Protein AF-A0A2M7RC82-F1 (afdb_monomer)

InterPro domains:
  IPR029062 Class I glutamine amidotransferase-like [G3DSA:3.40.50.880] (1-78)

Solvent-accessible surface area (backbone atoms only — not comparable to full-atom values): 4979 Å² total; per-residue (Å²): 134,90,83,85,86,87,71,101,62,78,46,75,86,33,68,70,57,40,52,55,57,58,70,64,50,95,63,65,43,60,82,36,72,47,76,44,76,26,54,91,38,78,92,44,33,76,73,27,69,66,53,46,46,43,47,52,55,42,50,76,60,41,34,64,40,77,41,77,38,42,83,86,75,60,76,88,75,126

Organism: NCBI:txid1974471

Mean predicted aligned error: 5.14 Å

Nearest PDB structures (foldseek):
  5wbw-assembly1_A  TM=3.580E-01  e=3.579E+00  Saccharomyces cerevisiae
  6pe0-assembly1_A  TM=3.716E-01  e=5.325E+00  Thermochaetoides thermophila

Foldseek 3Di:
DDDDDDDPDACLPPPVSVVSVCVPDPDQQQVAEDEDAQQVVVPQQCPPPRNVSVQVSSVVSNHNYYYYDHPVPPDPDD

Radius of gyration: 13.18 Å; Cα contacts (8 Å, |Δi|>4): 78; chains: 1; bounding box: 30×31×29 Å

Sequence (78 aa):
MKKIILSSHGFQKNKSLKNKLLALLPSAARDLSVAIITTASAEWKEKNKHAILAKQVLEDAGFKKVEFLDVEFENQTN

Structure (mmCIF, N/CA/C/O backbone):
data_AF-A0A2M7RC82-F1
#
_entry.id   AF-A0A2M7RC82-F1
#
loop_
_atom_site.group_PDB
_atom_site.id
_atom_site.type_symbol
_atom_site.label_atom_id
_atom_site.label_alt_id
_atom_site.label_comp_id
_atom_site.label_asym_id
_atom_site.label_entity_id
_atom_site.label_seq_id
_atom_site.pdbx_PDB_ins_code
_atom_site.Cartn_x
_atom_site.Cartn_y
_atom_site.Cartn_z
_atom_site.occupancy
_atom_site.B_iso_or_equiv
_atom_site.auth_seq_id
_atom_site.auth_comp_id
_atom_site.auth_asym_id
_atom_site.auth_atom_id
_atom_site.pdbx_PDB_model_num
ATOM 1 N N . MET A 1 1 ? -17.096 -10.402 5.665 1.00 71.12 1 MET A N 1
ATOM 2 C CA . MET A 1 1 ? -17.384 -9.763 4.358 1.00 71.12 1 MET A CA 1
ATOM 3 C C . MET A 1 1 ? -16.088 -9.255 3.752 1.00 71.12 1 MET A C 1
ATOM 5 O O . MET A 1 1 ? -15.304 -8.656 4.477 1.00 71.12 1 MET A O 1
ATOM 9 N N . LYS A 1 2 ? -15.854 -9.494 2.457 1.00 82.75 2 LYS A N 1
ATOM 10 C CA . LYS A 1 2 ? -14.694 -8.941 1.743 1.00 82.75 2 LYS A CA 1
ATOM 11 C C . LYS A 1 2 ? -15.021 -7.515 1.296 1.00 82.75 2 LYS A C 1
ATOM 13 O O . LYS A 1 2 ? -16.080 -7.295 0.718 1.00 82.75 2 LYS A O 1
ATOM 18 N N . LYS A 1 3 ? -14.136 -6.561 1.581 1.00 90.19 3 LYS A N 1
ATOM 19 C CA . LYS A 1 3 ? -14.276 -5.160 1.169 1.00 90.19 3 LYS A CA 1
ATOM 20 C C . LYS A 1 3 ? -13.277 -4.901 0.044 1.00 90.19 3 LYS A C 1
ATOM 22 O O . LYS A 1 3 ? -12.081 -5.063 0.253 1.00 90.19 3 LYS A O 1
ATOM 27 N N . ILE A 1 4 ? -13.774 -4.579 -1.147 1.00 92.62 4 ILE A N 1
ATOM 28 C CA . ILE A 1 4 ? -12.965 -4.432 -2.364 1.00 92.62 4 ILE A CA 1
ATOM 29 C C . ILE A 1 4 ? -13.336 -3.114 -3.038 1.00 92.62 4 ILE A C 1
ATOM 31 O O . ILE A 1 4 ? -14.514 -2.770 -3.128 1.00 92.62 4 ILE A O 1
ATOM 35 N N . ILE A 1 5 ? -12.327 -2.400 -3.534 1.00 92.88 5 ILE A N 1
ATOM 36 C CA . ILE A 1 5 ? -12.492 -1.269 -4.446 1.00 92.88 5 ILE A CA 1
ATOM 37 C C . ILE A 1 5 ? -11.716 -1.576 -5.715 1.00 92.88 5 ILE A C 1
ATOM 39 O O . ILE A 1 5 ? -10.533 -1.898 -5.656 1.00 92.88 5 ILE A O 1
ATOM 43 N N . LEU A 1 6 ? -12.390 -1.433 -6.852 1.00 94.50 6 LEU A N 1
ATOM 44 C CA . LEU A 1 6 ? -11.784 -1.503 -8.173 1.00 94.50 6 LEU A CA 1
ATOM 45 C C . LEU A 1 6 ? -11.808 -0.108 -8.793 1.00 94.50 6 LEU A C 1
ATOM 47 O O . LEU A 1 6 ? -12.803 0.610 -8.694 1.00 94.50 6 LEU A O 1
ATOM 51 N N . SER A 1 7 ? -10.700 0.279 -9.412 1.00 92.81 7 SER A N 1
ATOM 52 C CA . SER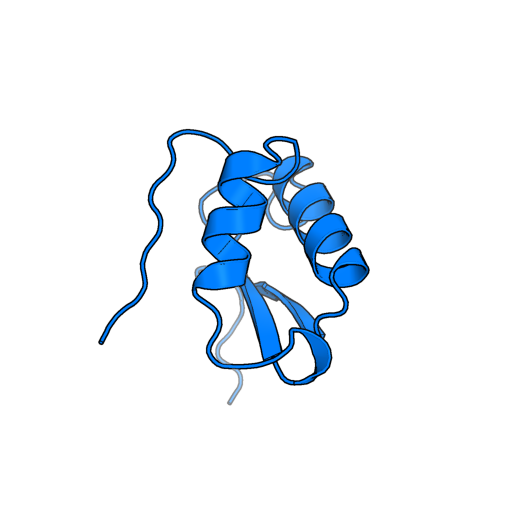 A 1 7 ? -10.545 1.573 -10.067 1.00 92.81 7 SER A CA 1
ATOM 53 C C . SER A 1 7 ? -9.598 1.430 -11.248 1.00 92.81 7 SER A C 1
ATOM 55 O O . SER A 1 7 ? -8.585 0.746 -11.146 1.00 92.81 7 SER A O 1
ATOM 57 N N . SER A 1 8 ? -9.903 2.110 -12.352 1.00 91.88 8 SER A N 1
ATOM 58 C CA . SER A 1 8 ? -9.017 2.197 -13.520 1.00 91.88 8 SER A CA 1
ATOM 59 C C . SER A 1 8 ? -7.821 3.131 -13.297 1.00 91.88 8 SER A C 1
ATOM 61 O O . SER A 1 8 ? -6.914 3.175 -14.119 1.00 91.88 8 SER A O 1
ATOM 63 N N . HIS A 1 9 ? -7.818 3.886 -12.191 1.00 88.12 9 HIS A N 1
ATOM 64 C CA . HIS A 1 9 ? -6.784 4.858 -11.837 1.00 88.12 9 HIS A CA 1
ATOM 65 C C . HIS A 1 9 ? -6.431 4.785 -10.346 1.00 88.12 9 HIS A C 1
ATOM 67 O O . HIS A 1 9 ? -7.249 4.388 -9.512 1.00 88.12 9 HIS A O 1
ATOM 73 N N . GLY A 1 10 ? -5.224 5.226 -9.995 1.00 90.12 10 GLY A N 1
ATOM 74 C CA . GLY A 1 10 ? -4.773 5.276 -8.605 1.00 90.12 10 GLY A CA 1
ATOM 75 C C . GLY A 1 10 ? -5.553 6.279 -7.736 1.00 90.12 10 GLY A C 1
ATOM 76 O O . GLY A 1 10 ? -6.098 7.273 -8.222 1.00 90.12 10 GLY A O 1
ATOM 77 N N . PHE A 1 11 ? -5.607 6.029 -6.423 1.00 94.25 11 PHE A N 1
ATOM 78 C CA . PHE A 1 11 ? -6.371 6.840 -5.461 1.00 94.25 11 PHE A CA 1
ATOM 79 C C . PHE A 1 11 ? -5.653 8.110 -4.985 1.00 94.25 11 PHE A C 1
ATOM 81 O O . PHE A 1 11 ? -6.282 8.980 -4.387 1.00 94.25 11 PHE A O 1
ATOM 88 N N . GLN A 1 12 ? -4.354 8.242 -5.250 1.00 92.75 12 GLN A N 1
ATOM 89 C CA . GLN A 1 12 ? -3.474 9.231 -4.625 1.00 92.75 12 GLN A CA 1
ATOM 90 C C . GLN A 1 12 ? -3.949 10.673 -4.840 1.00 92.75 12 GLN A C 1
ATOM 92 O O . GLN A 1 12 ? -3.894 11.495 -3.931 1.00 92.75 12 GLN A O 1
ATOM 97 N N . LYS A 1 13 ? -4.451 10.972 -6.045 1.00 92.38 13 LYS A N 1
ATOM 98 C CA . LYS A 1 13 ? -4.965 12.299 -6.429 1.00 92.38 13 LYS A CA 1
ATOM 99 C C . LYS A 1 13 ? -6.497 12.378 -6.443 1.00 92.38 13 LYS A C 1
ATOM 101 O O . LYS A 1 13 ? -7.052 13.436 -6.715 1.00 92.38 13 LYS A O 1
ATOM 106 N N . ASN A 1 14 ? -7.195 11.280 -6.147 1.00 94.50 14 ASN A N 1
ATOM 107 C CA . ASN A 1 14 ? -8.654 11.212 -6.171 1.00 94.50 14 ASN A CA 1
ATOM 108 C C . ASN A 1 14 ? -9.210 11.163 -4.740 1.00 94.50 14 ASN A C 1
ATOM 110 O O . ASN A 1 14 ? -9.324 10.098 -4.131 1.00 94.50 14 ASN A O 1
ATOM 114 N N . LYS A 1 15 ? -9.594 12.331 -4.209 1.00 93.06 15 LYS A N 1
ATOM 115 C CA . LYS A 1 15 ? -10.099 12.475 -2.831 1.00 93.06 15 LYS A CA 1
ATOM 116 C C . LYS A 1 15 ? -11.335 11.610 -2.556 1.00 93.06 15 LYS A C 1
ATOM 118 O O . LYS A 1 15 ? -11.434 11.025 -1.482 1.00 93.06 15 LYS A O 1
ATOM 123 N N . SER A 1 16 ? -12.249 11.496 -3.521 1.00 94.56 16 SER A N 1
ATOM 124 C CA . SER A 1 16 ? -13.463 10.681 -3.382 1.00 94.56 16 SER A CA 1
ATOM 125 C C . SER A 1 16 ? -13.123 9.195 -3.255 1.00 94.56 16 SER A C 1
ATOM 127 O O . SER A 1 16 ? -13.578 8.530 -2.325 1.00 94.56 16 SER A O 1
ATOM 129 N N . LEU A 1 17 ? -12.254 8.689 -4.135 1.00 95.19 17 LEU A N 1
ATOM 130 C CA . LEU A 1 17 ? -11.796 7.301 -4.096 1.00 95.19 17 LEU A CA 1
ATOM 131 C C . LEU A 1 17 ? -11.033 6.992 -2.803 1.00 95.19 17 LEU A C 1
ATOM 133 O O . LEU A 1 17 ? -11.300 5.974 -2.170 1.00 95.19 17 LEU A O 1
ATOM 137 N N . LYS A 1 18 ? -10.144 7.898 -2.374 1.00 93.69 18 LYS A N 1
ATOM 138 C CA . LYS A 1 18 ? -9.413 7.773 -1.107 1.00 93.69 18 LYS A CA 1
ATOM 139 C C . LYS A 1 18 ? -10.365 7.669 0.084 1.00 93.69 18 LYS A C 1
ATOM 141 O O . LYS A 1 18 ? -10.230 6.763 0.896 1.00 93.69 18 LYS A O 1
ATOM 146 N N . ASN A 1 19 ? -11.357 8.553 0.172 1.00 93.31 19 ASN A N 1
ATOM 147 C CA . ASN A 1 19 ? -12.317 8.535 1.275 1.00 93.31 19 ASN A CA 1
ATOM 148 C C . ASN A 1 19 ? -13.142 7.242 1.295 1.00 93.31 19 ASN A C 1
ATOM 150 O O . ASN A 1 19 ? -13.349 6.671 2.362 1.00 93.31 19 ASN A O 1
ATOM 154 N N . LYS A 1 20 ? -13.566 6.746 0.124 1.00 93.69 20 LYS A N 1
ATOM 155 C CA . LYS A 1 20 ? -14.256 5.452 0.017 1.00 93.69 20 LYS A CA 1
ATOM 156 C C . LYS A 1 20 ? -13.367 4.295 0.470 1.00 93.69 20 LYS A C 1
ATOM 158 O O . LYS A 1 20 ? -13.849 3.429 1.186 1.00 93.69 20 LYS A O 1
ATOM 163 N N . LEU A 1 21 ? -12.084 4.296 0.100 1.00 92.62 21 LEU A N 1
ATOM 164 C CA . LEU A 1 21 ? -11.117 3.290 0.549 1.00 92.62 21 LEU A CA 1
ATOM 165 C C . LEU A 1 21 ? -10.967 3.287 2.070 1.00 92.62 21 LEU A C 1
ATOM 167 O O . LEU A 1 21 ? -11.076 2.233 2.689 1.00 92.62 21 LEU A O 1
ATOM 171 N N . LEU A 1 22 ? -10.783 4.460 2.677 1.00 91.06 22 LEU A N 1
ATOM 172 C CA . LEU A 1 22 ? -10.624 4.579 4.127 1.00 91.06 22 LEU A CA 1
ATOM 173 C C . LEU A 1 22 ? -11.897 4.185 4.890 1.00 91.06 22 LEU A C 1
ATOM 175 O O . LEU A 1 22 ? -11.808 3.533 5.925 1.00 91.06 22 LEU A O 1
ATOM 179 N N . ALA A 1 23 ? -13.082 4.495 4.357 1.00 92.31 23 ALA A N 1
ATOM 180 C CA . ALA A 1 23 ? -14.361 4.105 4.957 1.00 92.31 23 ALA A CA 1
ATOM 181 C C . ALA A 1 23 ? -14.588 2.580 4.992 1.00 92.31 23 ALA A C 1
ATOM 183 O O . ALA A 1 23 ? -15.436 2.088 5.736 1.00 92.31 23 ALA A O 1
ATOM 184 N N . LEU A 1 24 ? -13.837 1.810 4.198 1.00 91.44 24 LEU A N 1
ATOM 185 C CA . LEU A 1 24 ? -13.880 0.352 4.246 1.00 91.44 24 LEU A CA 1
ATOM 186 C C . LEU A 1 24 ? -13.027 -0.232 5.377 1.00 91.44 24 LEU A C 1
ATOM 188 O O . LEU A 1 24 ? -13.148 -1.417 5.671 1.00 91.44 24 LEU A O 1
ATOM 192 N N . LEU A 1 25 ? -12.185 0.533 6.055 1.00 89.81 25 LEU A N 1
ATOM 193 C CA . LEU A 1 25 ? -11.311 -0.039 7.075 1.00 89.81 25 LEU A CA 1
ATOM 194 C C . LEU A 1 25 ? -12.099 -0.376 8.355 1.00 89.81 25 LEU A C 1
ATOM 196 O O . LEU A 1 25 ? -13.074 0.300 8.679 1.00 89.81 25 LEU A O 1
ATOM 200 N N . PRO A 1 26 ? -11.754 -1.471 9.056 1.00 85.50 26 PRO A N 1
ATOM 201 C CA . PRO A 1 26 ? -12.454 -1.887 10.275 1.00 85.50 26 PRO A CA 1
ATOM 202 C C . PRO A 1 26 ? -12.082 -1.048 11.508 1.00 85.50 26 PRO A C 1
ATOM 204 O O . PRO A 1 26 ? -12.801 -1.081 12.502 1.00 85.50 26 PRO A O 1
ATOM 207 N N . SER A 1 27 ? -10.968 -0.320 11.454 1.00 80.25 27 SER A N 1
ATOM 208 C CA . SER A 1 27 ? -10.406 0.457 12.557 1.00 80.25 27 SER A CA 1
ATOM 209 C C . SER A 1 27 ? -9.680 1.695 12.030 1.00 80.25 27 SER A C 1
ATOM 211 O O . SER A 1 27 ? -9.563 1.904 10.818 1.00 80.25 27 SER A O 1
ATOM 213 N N . ALA A 1 28 ? -9.177 2.517 12.952 1.00 81.06 28 ALA A N 1
ATOM 214 C CA . ALA A 1 28 ? -8.316 3.638 12.612 1.00 81.06 28 ALA A CA 1
ATOM 215 C C . ALA A 1 28 ? -7.038 3.157 11.901 1.00 81.06 28 ALA A C 1
ATOM 217 O O . ALA A 1 28 ? -6.502 2.092 12.211 1.00 81.06 28 ALA A O 1
ATOM 218 N N . ALA A 1 29 ? -6.527 3.977 10.979 1.00 82.56 29 ALA A N 1
ATOM 219 C CA . ALA A 1 29 ? -5.338 3.669 10.183 1.00 82.56 29 ALA A CA 1
ATOM 220 C C . ALA A 1 29 ? -4.120 3.290 11.046 1.00 82.56 29 ALA A C 1
ATOM 222 O O . ALA A 1 29 ? -3.409 2.346 10.716 1.00 82.56 29 ALA A O 1
ATOM 223 N N . ARG A 1 30 ? -3.944 3.947 12.201 1.00 86.81 30 ARG A N 1
ATOM 224 C CA . ARG A 1 30 ? -2.832 3.725 13.147 1.00 86.81 30 ARG A CA 1
ATOM 225 C C . ARG A 1 30 ? -2.689 2.300 13.679 1.00 86.81 30 ARG A C 1
ATOM 227 O O . ARG A 1 30 ? -1.624 1.949 14.171 1.00 86.81 30 ARG A O 1
ATOM 234 N N . ASP A 1 31 ? -3.744 1.497 13.585 1.00 91.19 31 ASP A N 1
ATOM 235 C CA . ASP A 1 31 ? -3.757 0.113 14.062 1.00 91.19 31 ASP A CA 1
ATOM 236 C C . ASP A 1 31 ? -3.570 -0.894 12.912 1.00 91.19 31 ASP A C 1
ATOM 238 O O . ASP A 1 31 ? -3.556 -2.104 13.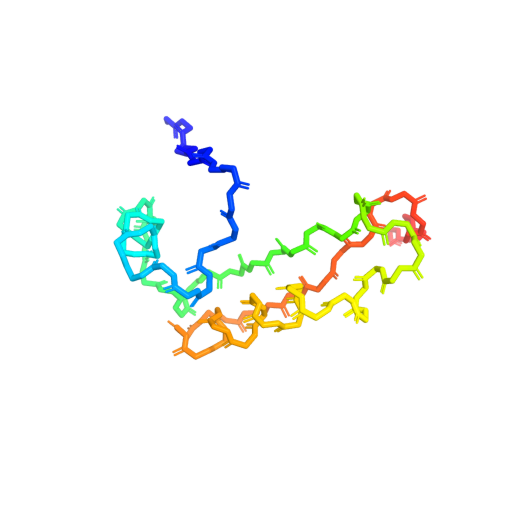133 1.00 91.19 31 ASP A O 1
ATOM 242 N N . LEU A 1 32 ? -3.423 -0.407 11.674 1.00 93.44 32 LEU A N 1
ATOM 243 C CA . LEU A 1 32 ? -3.385 -1.209 10.456 1.00 93.44 32 LEU A CA 1
ATOM 244 C C . LEU A 1 32 ? -2.041 -1.073 9.731 1.00 93.44 32 LEU A C 1
ATOM 246 O O . LEU A 1 32 ? -1.436 -0.000 9.682 1.00 93.44 32 LEU A O 1
ATOM 250 N N . SER A 1 33 ? -1.614 -2.173 9.115 1.00 95.06 33 SER A N 1
ATOM 251 C CA . SER A 1 33 ? -0.476 -2.230 8.194 1.00 95.06 33 SER A CA 1
ATOM 252 C C . SER A 1 33 ? -0.974 -2.360 6.756 1.00 95.06 33 SER A C 1
ATOM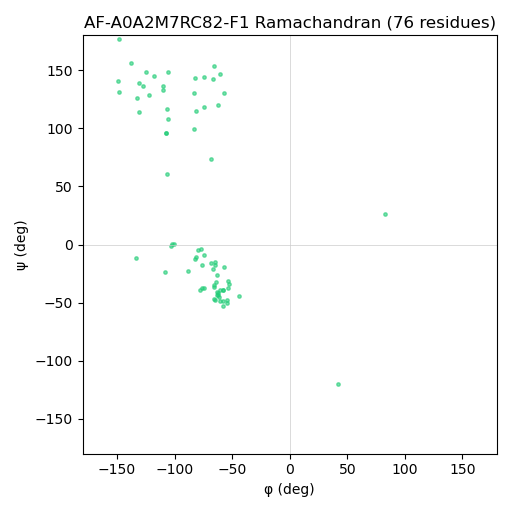 254 O O . SER A 1 33 ? -2.013 -2.976 6.511 1.00 95.06 33 SER A O 1
ATOM 256 N N . VAL A 1 34 ? -0.226 -1.808 5.802 1.00 95.25 34 VAL A N 1
ATOM 257 C CA . VAL A 1 34 ? -0.550 -1.853 4.371 1.00 95.25 34 VAL A CA 1
ATOM 258 C C . VAL A 1 34 ? 0.639 -2.373 3.577 1.00 95.25 34 VAL A C 1
ATOM 260 O O . VAL A 1 34 ? 1.770 -1.937 3.781 1.00 95.25 34 VAL A O 1
ATOM 263 N N . ALA A 1 35 ? 0.355 -3.264 2.631 1.00 95.50 35 ALA A N 1
ATOM 264 C CA . ALA A 1 35 ? 1.293 -3.690 1.604 1.00 95.50 35 ALA A CA 1
ATOM 265 C C . ALA A 1 35 ? 0.854 -3.138 0.242 1.00 95.50 35 ALA A C 1
ATOM 267 O O . ALA A 1 35 ? -0.317 -3.234 -0.135 1.00 95.50 35 ALA A O 1
ATOM 268 N N . ILE A 1 36 ? 1.798 -2.565 -0.498 1.00 95.00 36 ILE A N 1
ATOM 269 C CA . ILE A 1 36 ? 1.625 -2.092 -1.869 1.00 95.00 36 ILE A CA 1
ATOM 270 C C . ILE A 1 36 ? 2.330 -3.092 -2.780 1.00 95.00 36 ILE A C 1
ATOM 272 O O . ILE A 1 36 ? 3.557 -3.149 -2.824 1.00 95.00 36 ILE A O 1
ATOM 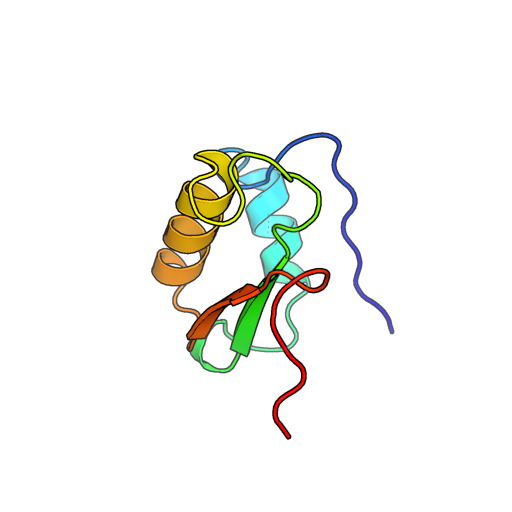276 N N . ILE A 1 37 ? 1.542 -3.874 -3.512 1.00 93.94 37 ILE A N 1
ATOM 277 C CA . ILE A 1 37 ? 2.064 -4.908 -4.407 1.00 93.94 37 ILE A CA 1
ATOM 278 C C . ILE A 1 37 ? 2.502 -4.252 -5.720 1.00 93.94 37 ILE A C 1
ATOM 280 O O . ILE A 1 37 ? 1.669 -3.707 -6.447 1.00 93.94 37 ILE A O 1
ATOM 284 N N . THR A 1 38 ? 3.803 -4.280 -6.019 1.00 92.25 38 THR A N 1
ATOM 285 C CA . THR A 1 38 ? 4.391 -3.555 -7.168 1.00 92.25 38 THR A CA 1
ATOM 286 C C . THR A 1 38 ? 4.704 -4.431 -8.381 1.00 92.25 38 THR A C 1
ATOM 288 O O . THR A 1 38 ? 5.112 -3.910 -9.419 1.00 92.25 38 THR A O 1
ATOM 291 N N . THR A 1 39 ? 4.422 -5.730 -8.293 1.00 89.81 39 THR A N 1
ATOM 292 C CA . THR A 1 39 ? 4.714 -6.755 -9.311 1.00 89.81 39 THR A CA 1
ATOM 293 C C . THR A 1 39 ? 4.196 -6.416 -10.712 1.00 89.81 39 THR A C 1
ATOM 295 O O . THR A 1 39 ? 4.867 -6.672 -11.703 1.00 89.81 39 THR A O 1
ATOM 298 N N . ALA A 1 40 ? 3.050 -5.736 -10.826 1.00 87.94 40 ALA A N 1
ATOM 299 C CA . ALA A 1 40 ? 2.506 -5.323 -12.125 1.00 87.94 40 ALA A CA 1
ATOM 300 C C . ALA A 1 40 ? 3.379 -4.291 -12.878 1.00 87.94 40 ALA A C 1
ATOM 302 O O . ALA A 1 40 ? 3.175 -4.059 -14.066 1.00 87.94 40 ALA A O 1
ATOM 303 N N . SER A 1 41 ? 4.336 -3.647 -12.203 1.00 85.25 41 SER A N 1
ATOM 304 C CA . SER A 1 41 ? 5.250 -2.662 -12.783 1.00 85.25 41 SER A CA 1
ATOM 305 C C . SER A 1 41 ? 6.658 -3.249 -12.930 1.00 85.25 41 SER A C 1
ATOM 307 O O . SER A 1 41 ? 7.594 -2.707 -12.347 1.00 85.25 41 SER A O 1
ATOM 309 N N . ALA A 1 42 ? 6.815 -4.320 -13.714 1.00 79.94 42 ALA A N 1
ATOM 310 C CA . ALA A 1 42 ? 8.037 -5.136 -13.802 1.00 79.94 42 ALA A CA 1
ATOM 311 C C . ALA A 1 42 ? 9.365 -4.347 -13.873 1.00 79.94 42 ALA A C 1
ATOM 313 O O . ALA A 1 42 ? 10.310 -4.674 -13.159 1.00 79.94 42 ALA A O 1
ATOM 314 N N . GLU A 1 4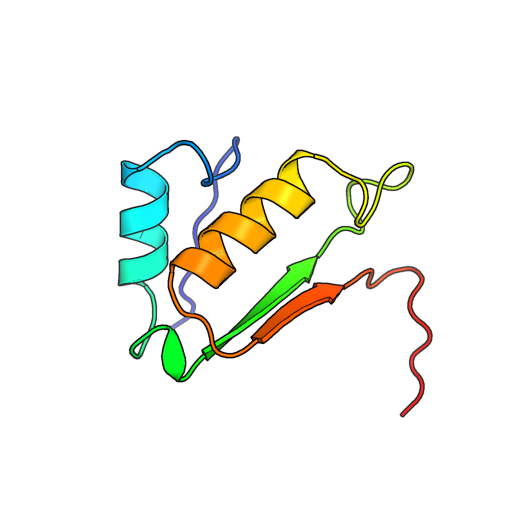3 ? 9.435 -3.284 -14.681 1.00 83.00 43 GLU A N 1
ATOM 315 C CA . GLU A 1 43 ? 10.661 -2.482 -14.849 1.00 83.00 43 GLU A CA 1
ATOM 316 C C . GLU A 1 43 ? 10.971 -1.561 -13.660 1.00 83.00 43 GLU A C 1
ATOM 318 O O . GLU A 1 43 ? 12.130 -1.349 -13.310 1.00 83.00 43 GLU A O 1
ATOM 323 N N . TRP A 1 44 ? 9.935 -0.983 -13.046 1.00 81.50 44 TRP A N 1
ATOM 324 C CA . TRP A 1 44 ? 10.093 0.109 -12.078 1.00 81.50 44 TRP A CA 1
ATOM 325 C C . TRP A 1 44 ? 9.808 -0.305 -10.635 1.00 81.50 44 TRP A C 1
ATOM 327 O O . TRP A 1 44 ? 10.334 0.337 -9.736 1.00 81.50 44 TRP A O 1
ATOM 337 N N . LYS A 1 45 ? 9.019 -1.357 -10.389 1.00 85.69 45 LYS A N 1
ATOM 338 C CA . LYS A 1 45 ? 8.704 -1.920 -9.062 1.00 85.69 45 LYS A CA 1
ATOM 339 C C . LYS A 1 45 ? 8.425 -0.832 -8.006 1.00 85.69 45 LYS A C 1
ATOM 341 O O .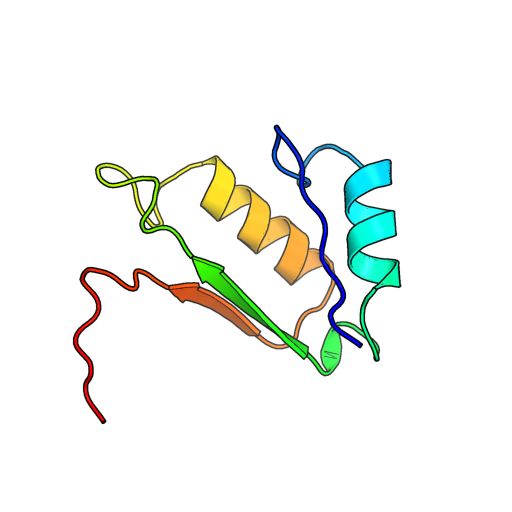 LYS A 1 45 ? 7.539 0.003 -8.199 1.00 85.69 45 LYS A O 1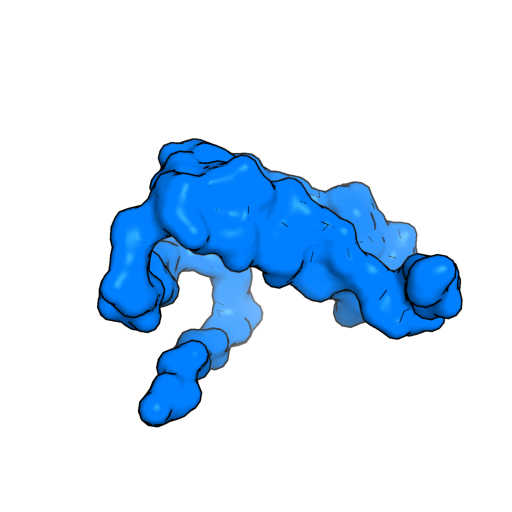
ATOM 346 N N . GLU A 1 46 ? 9.208 -0.785 -6.929 1.00 83.81 46 GLU A N 1
ATOM 347 C CA . GLU A 1 46 ? 9.160 0.237 -5.869 1.00 83.81 46 GLU A CA 1
ATOM 348 C C . GLU A 1 46 ? 9.578 1.649 -6.319 1.00 83.81 46 GLU A C 1
ATOM 350 O O . GLU A 1 46 ? 9.177 2.639 -5.714 1.00 83.81 46 GLU A O 1
ATOM 355 N N . LYS A 1 47 ? 10.330 1.768 -7.419 1.00 87.06 47 LYS A N 1
ATOM 356 C CA . LYS A 1 47 ? 10.704 3.046 -8.046 1.00 87.06 47 LYS A CA 1
ATOM 357 C C . LYS A 1 47 ? 9.571 3.624 -8.901 1.00 87.06 47 LYS A C 1
ATOM 359 O O . LYS A 1 47 ? 9.696 4.730 -9.427 1.00 87.06 47 LYS A O 1
ATOM 364 N N . ASN A 1 48 ? 8.453 2.909 -9.059 1.00 90.75 48 ASN A N 1
ATOM 365 C CA . ASN A 1 48 ? 7.292 3.419 -9.775 1.00 90.75 48 ASN A CA 1
ATOM 366 C C . ASN A 1 48 ? 6.725 4.657 -9.054 1.00 90.75 48 ASN A C 1
ATOM 368 O O . ASN A 1 48 ? 6.265 4.579 -7.915 1.00 90.75 48 ASN A O 1
ATOM 372 N N . LYS A 1 49 ? 6.680 5.802 -9.747 1.00 92.00 49 LYS A N 1
ATOM 373 C CA . LYS A 1 49 ? 6.188 7.080 -9.193 1.00 92.00 49 LYS A CA 1
ATOM 374 C C . LYS A 1 49 ? 4.786 6.997 -8.575 1.00 92.00 49 LYS A C 1
ATOM 376 O O . LYS A 1 49 ? 4.483 7.726 -7.634 1.00 92.00 49 LYS A O 1
ATOM 381 N N . HIS A 1 50 ? 3.918 6.127 -9.093 1.00 92.31 50 HIS A N 1
ATOM 382 C CA . HIS A 1 50 ? 2.576 5.918 -8.556 1.00 92.31 50 HIS A CA 1
ATOM 383 C C . HIS A 1 50 ? 2.605 5.078 -7.276 1.00 92.31 50 HIS A C 1
ATOM 385 O O . HIS A 1 50 ? 1.849 5.377 -6.351 1.00 92.31 50 HIS A O 1
ATOM 391 N N . ALA A 1 51 ? 3.484 4.077 -7.194 1.00 93.62 51 ALA A N 1
ATOM 392 C CA . ALA A 1 51 ? 3.689 3.288 -5.983 1.00 93.62 51 ALA A CA 1
ATOM 393 C C . ALA A 1 51 ? 4.275 4.154 -4.855 1.00 93.62 51 ALA A C 1
ATOM 395 O O . ALA A 1 51 ? 3.711 4.187 -3.763 1.00 93.62 51 ALA A O 1
ATOM 396 N N . ILE A 1 52 ? 5.310 4.950 -5.152 1.00 95.38 52 ILE A N 1
ATOM 397 C CA . ILE A 1 52 ? 5.904 5.927 -4.219 1.00 95.38 52 ILE A CA 1
ATOM 398 C C . ILE A 1 52 ? 4.841 6.884 -3.684 1.00 95.38 52 ILE A C 1
ATOM 400 O O . ILE A 1 52 ? 4.688 7.045 -2.476 1.00 95.38 52 ILE A O 1
ATOM 404 N N . LEU A 1 53 ? 4.047 7.479 -4.576 1.00 95.81 53 LEU A N 1
ATOM 405 C CA . LEU A 1 53 ? 3.002 8.405 -4.159 1.00 95.81 53 LEU A CA 1
ATOM 406 C C . LEU A 1 53 ? 1.900 7.710 -3.340 1.00 95.81 53 LEU A C 1
ATOM 408 O O . LEU A 1 53 ? 1.344 8.319 -2.431 1.00 95.81 53 LEU A O 1
ATOM 412 N N . ALA A 1 54 ? 1.563 6.452 -3.646 1.00 95.56 54 ALA A N 1
ATOM 413 C CA . ALA A 1 54 ? 0.605 5.691 -2.843 1.00 95.56 54 ALA A CA 1
ATOM 414 C C . ALA A 1 54 ? 1.129 5.472 -1.424 1.00 95.56 54 ALA A C 1
ATOM 416 O O . ALA A 1 54 ? 0.372 5.672 -0.476 1.00 95.56 54 ALA A O 1
ATOM 417 N N . LYS A 1 55 ? 2.412 5.116 -1.293 1.00 96.81 55 LYS A N 1
ATOM 418 C CA . LYS A 1 55 ? 3.076 4.941 -0.003 1.00 96.81 55 LYS A CA 1
ATOM 419 C C . LYS A 1 55 ? 3.014 6.218 0.828 1.00 96.81 55 LYS A C 1
ATOM 421 O O . LYS A 1 55 ? 2.444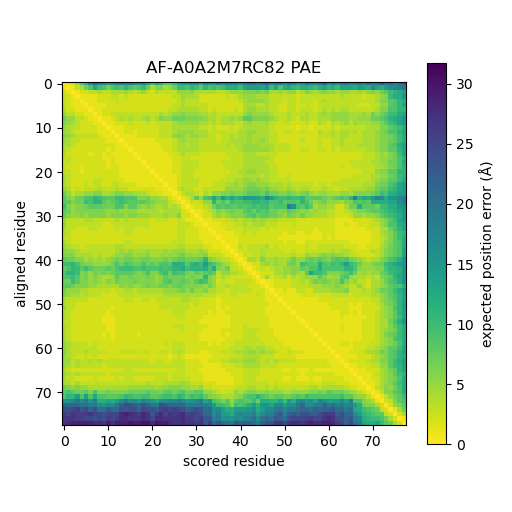 6.170 1.911 1.00 96.81 55 LYS A O 1
ATOM 426 N N . GLN A 1 56 ? 3.439 7.352 0.267 1.00 96.56 56 GLN A N 1
ATOM 427 C CA . GLN A 1 56 ? 3.378 8.645 0.956 1.00 96.56 56 GLN A CA 1
ATOM 428 C C . GLN A 1 56 ? 1.960 8.971 1.444 1.00 96.56 56 GLN A C 1
ATOM 430 O O . GLN A 1 56 ? 1.759 9.309 2.602 1.00 96.56 56 GLN A O 1
ATOM 435 N N . VAL A 1 57 ? 0.944 8.815 0.586 1.00 95.81 57 VAL A N 1
ATOM 436 C CA . VAL A 1 57 ? -0.449 9.128 0.955 1.00 95.81 57 VAL A CA 1
ATOM 437 C C . VAL A 1 57 ? -0.973 8.225 2.077 1.00 95.81 57 VAL A C 1
ATOM 439 O O . VAL A 1 57 ? -1.822 8.656 2.859 1.00 95.81 57 VAL A O 1
ATOM 442 N N . LEU A 1 58 ? -0.523 6.972 2.140 1.00 95.69 58 LEU A N 1
ATOM 443 C CA . LEU A 1 58 ? -0.893 6.037 3.201 1.00 95.69 58 LEU A CA 1
ATOM 444 C C . LEU A 1 58 ? -0.116 6.330 4.492 1.00 95.69 58 LEU A C 1
ATOM 446 O O . LEU A 1 58 ? -0.703 6.311 5.567 1.00 95.69 58 LEU A O 1
ATOM 450 N N . GLU A 1 59 ? 1.162 6.678 4.412 1.00 95.88 59 GLU A N 1
ATOM 451 C CA . GLU A 1 59 ? 1.938 7.122 5.576 1.00 95.88 59 GLU A CA 1
ATOM 452 C C . GLU A 1 59 ? 1.333 8.399 6.182 1.00 95.88 59 GLU A C 1
ATOM 454 O O . GLU A 1 59 ? 1.058 8.438 7.381 1.00 95.88 59 GLU A O 1
ATOM 459 N N . ASP A 1 60 ? 0.974 9.379 5.348 1.00 94.94 60 ASP A N 1
ATOM 460 C CA . ASP A 1 60 ? 0.288 10.613 5.761 1.00 94.94 60 ASP A CA 1
ATOM 461 C C . ASP A 1 60 ? -1.109 10.346 6.350 1.00 94.94 60 ASP A C 1
ATOM 463 O O . ASP A 1 60 ? -1.622 11.128 7.152 1.00 94.94 60 ASP A O 1
ATOM 467 N N . ALA A 1 61 ? -1.755 9.241 5.956 1.00 92.38 61 ALA A N 1
ATOM 468 C CA . ALA A 1 61 ? -3.022 8.799 6.536 1.00 92.38 61 ALA A CA 1
ATOM 469 C C . ALA A 1 61 ? -2.848 8.127 7.913 1.00 92.38 61 ALA A C 1
ATOM 471 O O . ALA A 1 61 ? -3.847 7.792 8.554 1.00 92.38 61 ALA A O 1
ATOM 472 N N . GLY A 1 62 ? -1.608 7.957 8.378 1.00 94.94 62 GLY A N 1
ATOM 473 C CA . GLY A 1 62 ? -1.272 7.482 9.714 1.00 94.94 62 GLY A CA 1
ATOM 474 C C . GLY A 1 62 ? -1.300 5.967 9.861 1.00 94.94 62 GLY A C 1
ATOM 475 O O . GLY A 1 62 ? -1.559 5.487 10.960 1.00 94.94 62 GLY A O 1
ATOM 476 N N . PHE A 1 63 ? -1.082 5.204 8.787 1.00 96.12 63 PHE A N 1
ATOM 477 C CA . PHE A 1 63 ? -0.950 3.749 8.895 1.00 96.12 63 PHE A CA 1
ATOM 478 C C . PHE A 1 63 ? 0.314 3.353 9.666 1.00 96.12 63 PHE A C 1
ATOM 480 O O . PHE A 1 63 ? 1.363 3.970 9.505 1.00 96.12 63 PHE A O 1
ATOM 487 N N . LYS A 1 64 ? 0.230 2.295 10.485 1.00 94.50 64 LYS A N 1
ATOM 488 C CA . LYS A 1 64 ? 1.338 1.847 11.350 1.00 94.50 64 LYS A CA 1
ATOM 489 C C . LYS A 1 64 ? 2.585 1.459 10.559 1.00 94.50 64 LYS A C 1
ATOM 491 O O . LYS A 1 64 ? 3.706 1.675 11.011 1.00 94.50 6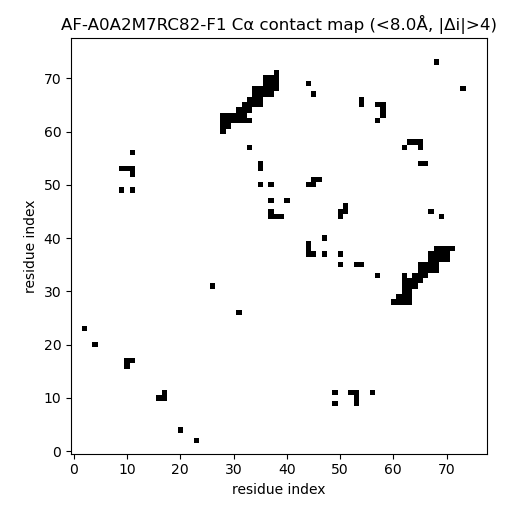4 LYS A O 1
ATOM 496 N N . LYS A 1 65 ? 2.372 0.808 9.418 1.00 95.12 65 LYS A N 1
ATOM 497 C CA . LYS A 1 65 ? 3.418 0.276 8.545 1.00 95.12 65 LYS A CA 1
ATOM 498 C C . LYS A 1 65 ? 2.926 0.326 7.106 1.00 95.12 65 LYS A C 1
ATOM 500 O O . LYS A 1 65 ? 1.812 -0.128 6.838 1.00 95.12 65 LYS A O 1
ATOM 505 N N . VAL A 1 66 ? 3.745 0.847 6.197 1.00 96.75 66 VAL A N 1
ATOM 506 C CA . VAL A 1 66 ? 3.453 0.871 4.760 1.00 96.75 66 VAL A CA 1
ATOM 507 C C . VAL A 1 66 ? 4.668 0.356 3.999 1.00 96.75 66 VAL A C 1
ATOM 509 O O . VAL A 1 66 ? 5.735 0.970 4.010 1.00 96.75 66 VAL A O 1
ATOM 512 N N . GLU A 1 67 ? 4.517 -0.787 3.341 1.00 95.50 67 GLU A N 1
ATOM 513 C CA . GLU A 1 67 ? 5.623 -1.480 2.674 1.00 95.50 67 GLU A CA 1
ATOM 514 C C . GLU A 1 67 ? 5.326 -1.735 1.205 1.00 95.50 67 GLU A C 1
ATOM 516 O O . GLU A 1 67 ? 4.174 -1.927 0.812 1.00 95.50 67 GLU A O 1
ATOM 521 N N . PHE A 1 68 ? 6.384 -1.737 0.396 1.00 94.12 68 PHE A N 1
ATOM 522 C CA . PHE A 1 68 ? 6.321 -2.338 -0.926 1.00 94.12 68 PHE A CA 1
ATOM 523 C C . PHE A 1 68 ? 6.529 -3.836 -0.783 1.00 94.12 68 PHE A C 1
ATOM 525 O O . PHE A 1 68 ? 7.295 -4.270 0.069 1.00 94.12 68 PHE A O 1
ATOM 532 N N . LEU A 1 69 ? 5.811 -4.591 -1.602 1.00 91.88 69 LEU A N 1
ATOM 533 C CA . LEU A 1 69 ? 5.974 -6.026 -1.730 1.00 91.88 69 LEU A CA 1
ATOM 534 C C . LEU A 1 69 ? 6.041 -6.347 -3.218 1.00 91.88 69 LEU A C 1
ATOM 536 O O . LEU A 1 69 ? 5.148 -5.964 -3.984 1.00 91.88 69 LEU A O 1
ATOM 540 N N . ASP A 1 70 ? 7.087 -7.042 -3.635 1.00 87.56 70 ASP A N 1
ATOM 541 C CA . ASP A 1 70 ? 7.141 -7.644 -4.962 1.00 87.56 70 ASP A CA 1
ATOM 542 C C . ASP A 1 70 ? 7.000 -9.163 -4.862 1.00 87.56 70 ASP A C 1
ATOM 544 O O . ASP A 1 70 ? 7.966 -9.887 -4.632 1.00 87.56 70 ASP A O 1
ATOM 548 N N . VAL A 1 71 ? 5.772 -9.652 -5.046 1.00 83.50 71 VAL A N 1
ATOM 549 C CA . VAL A 1 71 ? 5.427 -11.063 -4.813 1.00 83.50 71 VAL A CA 1
ATOM 550 C C . VAL A 1 71 ? 6.057 -12.036 -5.811 1.00 83.50 71 VAL A C 1
ATOM 552 O O . VAL A 1 71 ? 6.053 -13.235 -5.557 1.00 83.50 71 VAL A O 1
ATOM 555 N N . GLU A 1 72 ? 6.570 -11.554 -6.944 1.00 76.00 72 GLU A N 1
ATOM 556 C CA . GLU A 1 72 ? 7.193 -12.405 -7.967 1.00 76.00 72 GLU A CA 1
ATOM 557 C C . GLU A 1 72 ? 8.694 -12.619 -7.717 1.00 76.00 72 GLU A C 1
ATOM 559 O O . GLU A 1 72 ? 9.250 -13.619 -8.166 1.00 76.00 72 GLU A O 1
ATOM 564 N N . PHE A 1 73 ? 9.354 -11.720 -6.974 1.00 66.75 73 PHE A N 1
ATOM 565 C CA . PHE A 1 73 ? 10.818 -11.700 -6.869 1.00 66.75 73 PHE A CA 1
ATOM 566 C C . PHE A 1 73 ? 11.368 -11.563 -5.443 1.00 66.75 73 PHE A C 1
ATOM 568 O O . PHE A 1 73 ? 12.569 -11.758 -5.250 1.00 66.75 73 PHE A O 1
ATOM 575 N N . GLU A 1 74 ? 10.547 -11.246 -4.438 1.00 62.81 74 GLU A N 1
ATOM 576 C CA . GLU A 1 74 ? 10.974 -11.370 -3.043 1.00 62.81 74 GLU A CA 1
ATOM 577 C C . GLU A 1 74 ? 11.005 -12.849 -2.635 1.00 62.81 74 GLU A C 1
ATOM 579 O O . GLU A 1 74 ? 9.995 -13.554 -2.662 1.00 62.81 74 GLU A O 1
ATOM 584 N N . ASN A 1 75 ? 12.199 -13.331 -2.275 1.00 55.28 75 ASN A N 1
ATOM 585 C CA . ASN A 1 75 ? 12.408 -14.689 -1.783 1.00 55.28 75 ASN A CA 1
ATOM 586 C C . ASN A 1 75 ? 11.532 -14.950 -0.550 1.00 55.28 75 ASN A C 1
ATOM 588 O O . ASN A 1 75 ? 11.567 -14.193 0.419 1.00 55.28 75 ASN A O 1
ATOM 592 N N . GLN A 1 76 ? 10.809 -16.073 -0.559 1.00 55.62 76 GLN A N 1
ATOM 593 C CA . GLN A 1 76 ? 10.148 -16.627 0.623 1.00 55.62 76 GLN A CA 1
ATOM 594 C C . GLN A 1 76 ? 11.202 -17.137 1.618 1.00 55.62 76 GLN A C 1
ATOM 596 O O . GLN A 1 76 ? 11.425 -18.339 1.749 1.00 55.62 76 GLN A O 1
ATOM 601 N N . THR A 1 77 ? 11.898 -16.241 2.308 1.00 47.00 77 THR A N 1
ATOM 602 C CA . THR A 1 77 ? 12.627 -16.609 3.524 1.00 47.00 77 THR A CA 1
ATOM 603 C C . THR A 1 77 ? 11.643 -16.598 4.685 1.00 47.00 77 THR A C 1
ATOM 605 O O . THR A 1 77 ? 11.272 -15.530 5.172 1.00 47.00 77 THR A O 1
ATOM 608 N N . ASN A 1 78 ? 11.180 -17.801 5.044 1.00 41.28 78 ASN A N 1
ATOM 609 C CA . ASN A 1 78 ? 10.551 -18.101 6.334 1.00 41.28 78 ASN A CA 1
ATOM 610 C C . ASN A 1 78 ? 11.519 -17.834 7.490 1.00 41.28 78 ASN A C 1
ATOM 612 O O . ASN A 1 78 ? 12.727 -18.112 7.307 1.00 41.28 78 ASN A O 1
#

pLDDT: mean 88.1, std 11.17, range [41.28, 96.81]

Secondary structure (DSSP, 8-state):
-------SS-STT-HHHHHHHHHT-SS-GGG-EEEEE-TT-TTTGGG-HHHHHHHHHHHHTT-SEEEEE-TTTS----